Protein AF-A0A833E6U9-F1 (afdb_monomer)

pLDDT: mean 81.47, std 14.41, range [45.5, 95.38]

Radius of gyration: 23.05 Å; Cα contacts (8 Å, |Δi|>4): 82; chains: 1; bounding box: 67×30×57 Å

Secondary structure (DSSP, 8-state):
-HHHHHHHHHHHHHHHHHHTTS-----HHHHHHHHB-SHHHHHHHHHHHHH-HHHHHHHHHHHHHHHHTTS-S-B-HHHHHHHHHHTT----PPP--EEEETTEEEEHHHHH--

Mean predicted aligned error: 12.41 Å

Structure (mmCIF, N/CA/C/O backbone):
data_AF-A0A833E6U9-F1
#
_entry.id   AF-A0A833E6U9-F1
#
loop_
_atom_site.group_PDB
_atom_site.id
_atom_site.type_symbol
_atom_site.label_atom_id
_atom_site.label_alt_id
_atom_site.label_comp_id
_atom_site.label_asym_id
_atom_site.label_entity_id
_atom_site.label_seq_id
_atom_site.pdbx_PDB_ins_code
_atom_site.Cartn_x
_atom_site.Cartn_y
_atom_site.Cartn_z
_atom_site.occupancy
_atom_site.B_iso_or_equiv
_atom_site.auth_seq_id
_atom_site.auth_comp_id
_atom_site.auth_asym_id
_atom_site.auth_atom_id
_atom_site.pdbx_PDB_model_num
ATOM 1 N N . MET A 1 1 ? 53.988 -10.046 -22.366 1.00 61.91 1 MET A N 1
ATOM 2 C CA . MET A 1 1 ? 52.844 -10.920 -21.990 1.00 61.91 1 MET A CA 1
ATOM 3 C C . MET A 1 1 ? 51.984 -10.391 -20.837 1.00 61.91 1 MET A C 1
ATOM 5 O O . MET A 1 1 ? 50.768 -10.444 -20.967 1.00 61.91 1 MET A O 1
ATOM 9 N N . ARG A 1 2 ? 52.551 -9.828 -19.755 1.00 64.38 2 ARG A N 1
ATOM 10 C CA . ARG A 1 2 ? 51.794 -9.384 -18.556 1.00 64.38 2 ARG A CA 1
ATOM 11 C C . ARG A 1 2 ? 50.631 -8.406 -18.807 1.00 64.38 2 ARG A C 1
ATOM 13 O O . ARG A 1 2 ? 49.594 -8.519 -18.168 1.00 64.38 2 ARG A O 1
ATOM 20 N N . ARG A 1 3 ? 50.760 -7.489 -19.774 1.00 70.69 3 ARG A N 1
ATOM 21 C CA . ARG A 1 3 ? 49.709 -6.505 -20.110 1.00 70.69 3 ARG A CA 1
ATOM 22 C C . ARG A 1 3 ? 48.406 -7.135 -20.618 1.00 70.69 3 ARG A C 1
ATOM 24 O O . ARG A 1 3 ? 47.336 -6.669 -20.246 1.00 70.69 3 ARG A O 1
ATOM 31 N N . LYS A 1 4 ? 48.490 -8.194 -21.433 1.00 74.75 4 LYS A N 1
ATOM 32 C CA . LYS A 1 4 ? 47.301 -8.875 -21.976 1.00 74.75 4 LYS A CA 1
ATOM 33 C C . LYS A 1 4 ? 46.541 -9.630 -20.883 1.00 74.75 4 LYS A C 1
ATOM 35 O O . LYS A 1 4 ? 45.317 -9.595 -20.866 1.00 74.75 4 LYS A O 1
ATOM 40 N N . LEU A 1 5 ? 47.264 -10.235 -19.937 1.00 76.75 5 LEU A N 1
ATOM 41 C CA . LEU A 1 5 ? 46.662 -10.944 -18.806 1.00 76.75 5 LEU A CA 1
ATOM 42 C C . LEU A 1 5 ? 45.897 -9.988 -17.879 1.00 76.75 5 LEU A C 1
ATOM 44 O O . LEU A 1 5 ? 44.755 -10.262 -17.526 1.00 76.75 5 LEU A O 1
ATOM 48 N N . LEU A 1 6 ? 46.483 -8.829 -17.564 1.00 80.25 6 LEU A N 1
ATOM 49 C CA . LEU A 1 6 ? 45.826 -7.807 -16.741 1.00 80.25 6 LEU A CA 1
ATOM 50 C C . LEU A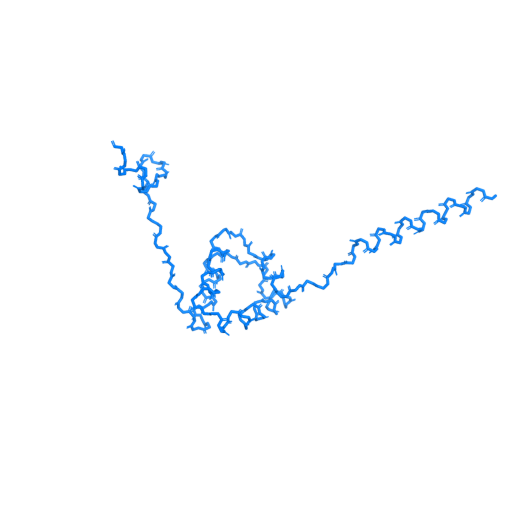 1 6 ? 44.555 -7.250 -17.399 1.00 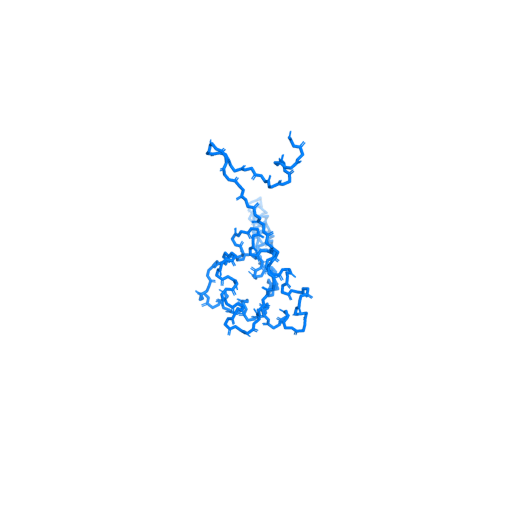80.25 6 LEU A C 1
ATOM 52 O O . LEU A 1 6 ? 43.545 -7.061 -16.725 1.00 80.25 6 LEU A O 1
ATOM 56 N N . GLN A 1 7 ? 44.573 -7.025 -18.716 1.00 80.00 7 GLN A N 1
ATOM 57 C CA . GLN A 1 7 ? 43.380 -6.587 -19.449 1.00 80.00 7 GLN A CA 1
ATOM 58 C C . GLN A 1 7 ? 42.281 -7.656 -19.454 1.00 80.00 7 GLN A C 1
ATOM 60 O O . GLN A 1 7 ? 41.112 -7.327 -19.265 1.00 80.00 7 GLN A O 1
ATOM 65 N N . TYR A 1 8 ? 42.651 -8.928 -19.610 1.00 80.94 8 TYR A N 1
ATOM 66 C CA . TYR A 1 8 ? 41.710 -10.046 -19.552 1.00 80.94 8 TYR A CA 1
ATOM 67 C C . TYR A 1 8 ? 41.061 -10.185 -18.166 1.00 80.94 8 TYR A C 1
ATOM 69 O O . TYR A 1 8 ? 39.843 -10.325 -18.070 1.00 80.94 8 TYR A O 1
ATOM 77 N N . MET A 1 9 ? 41.845 -10.058 -17.088 1.00 79.44 9 MET A N 1
ATOM 78 C CA . MET A 1 9 ? 41.325 -10.066 -15.713 1.00 79.44 9 MET A CA 1
ATOM 79 C C . MET A 1 9 ? 40.385 -8.884 -15.453 1.00 79.44 9 MET A C 1
ATOM 81 O O . MET A 1 9 ? 39.315 -9.072 -14.882 1.00 79.44 9 MET A O 1
ATOM 85 N N . LYS A 1 10 ? 40.743 -7.680 -15.925 1.00 78.69 10 LYS A N 1
ATOM 86 C CA . LYS A 1 10 ? 39.893 -6.488 -15.802 1.00 78.69 10 LYS A CA 1
ATOM 87 C C . LYS A 1 10 ? 38.571 -6.660 -16.556 1.00 78.69 10 LYS A C 1
ATOM 89 O O . LYS A 1 10 ? 37.527 -6.314 -16.017 1.00 78.69 10 LYS A O 1
ATOM 94 N N . LYS A 1 11 ? 38.601 -7.238 -17.763 1.00 80.44 11 LYS A N 1
ATOM 95 C CA . LYS A 1 11 ? 37.394 -7.525 -18.551 1.00 80.44 11 LYS A CA 1
ATOM 96 C C . LYS A 1 11 ? 36.481 -8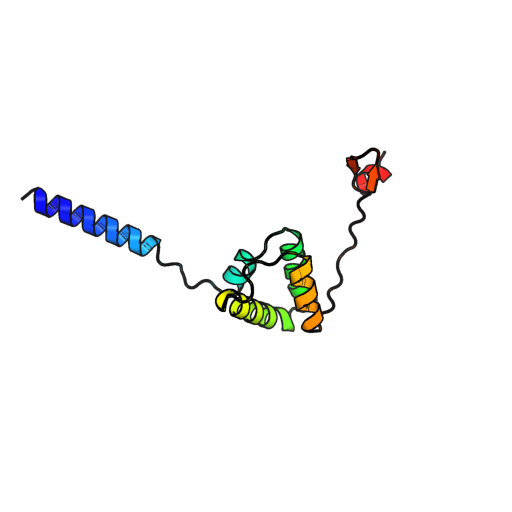.537 -17.848 1.00 80.44 11 LYS A C 1
ATOM 98 O O . LYS A 1 11 ? 35.303 -8.248 -17.701 1.00 80.44 11 LYS A O 1
ATOM 103 N N . LYS A 1 12 ? 37.037 -9.634 -17.317 1.00 79.06 12 LYS A N 1
ATOM 104 C CA . LYS A 1 12 ? 36.274 -10.625 -16.537 1.00 79.06 12 LYS A CA 1
ATOM 105 C C . LYS A 1 12 ? 35.660 -10.052 -15.260 1.00 79.06 12 LYS A C 1
ATOM 107 O O . LYS A 1 12 ? 34.551 -10.431 -14.905 1.00 79.06 12 LYS A O 1
ATOM 112 N N . LEU A 1 13 ? 36.372 -9.162 -14.567 1.00 74.44 13 LEU A N 1
ATOM 113 C CA . LEU A 1 13 ? 35.837 -8.457 -13.398 1.00 74.44 13 LEU A CA 1
ATOM 114 C C . LEU A 1 13 ? 34.664 -7.556 -13.797 1.00 74.44 13 LEU A C 1
ATOM 116 O O . LEU A 1 13 ? 33.622 -7.626 -13.167 1.00 74.44 13 LEU A O 1
ATOM 120 N N . LEU A 1 14 ? 34.798 -6.791 -14.884 1.00 72.12 14 LEU A N 1
ATOM 121 C CA . LEU A 1 14 ? 33.715 -5.969 -15.437 1.00 72.12 14 LEU A CA 1
ATOM 122 C C . LEU A 1 14 ? 32.518 -6.790 -15.942 1.00 72.12 14 LEU A C 1
ATOM 124 O O . LEU A 1 14 ? 31.392 -6.320 -15.836 1.00 72.12 14 LEU A O 1
ATOM 128 N N . GLU A 1 15 ? 32.738 -7.984 -16.495 1.00 65.81 15 GLU A N 1
ATOM 129 C CA . GLU A 1 15 ? 31.665 -8.902 -16.904 1.00 65.81 15 GLU A CA 1
ATOM 130 C C . GLU A 1 15 ? 30.932 -9.475 -15.682 1.00 65.81 15 GLU A C 1
ATOM 132 O O . GLU A 1 15 ? 29.709 -9.387 -15.633 1.00 65.81 15 GLU A O 1
ATOM 137 N N . LYS A 1 16 ? 31.656 -9.909 -14.638 1.00 60.69 16 LYS A N 1
ATOM 138 C CA . LYS A 1 16 ? 31.050 -10.327 -13.359 1.00 60.69 16 LYS A CA 1
ATOM 139 C C . LYS A 1 16 ? 30.273 -9.205 -12.672 1.00 60.69 16 LYS A C 1
ATOM 141 O O . LYS A 1 16 ? 29.158 -9.420 -12.216 1.00 60.69 16 LYS A O 1
ATOM 146 N N . SER A 1 17 ? 30.825 -7.992 -12.641 1.00 57.06 17 SER A N 1
ATOM 147 C CA . SER A 1 17 ? 30.127 -6.829 -12.084 1.00 57.06 17 SER A CA 1
ATOM 148 C C . SER A 1 17 ? 28.897 -6.434 -12.902 1.00 57.06 17 SER A C 1
ATOM 150 O O . SER A 1 17 ? 28.011 -5.787 -12.367 1.00 57.06 17 SER A O 1
ATOM 152 N N . LYS A 1 18 ? 28.817 -6.790 -14.190 1.00 53.78 18 LYS A N 1
ATOM 153 C CA . LYS A 1 18 ? 27.609 -6.576 -15.001 1.00 53.78 18 LYS A CA 1
ATOM 154 C C . LYS A 1 18 ? 26.560 -7.664 -14.771 1.00 53.78 18 LYS A C 1
ATOM 156 O O . LYS A 1 18 ? 25.379 -7.339 -14.759 1.00 53.78 18 LYS A O 1
ATOM 161 N N . GLU A 1 19 ? 26.976 -8.909 -14.549 1.00 51.44 19 GLU A N 1
ATOM 162 C CA . GLU A 1 19 ? 26.079 -10.025 -14.201 1.00 51.44 19 GLU A CA 1
ATOM 163 C C . GLU A 1 19 ? 25.434 -9.856 -12.814 1.00 51.44 19 GLU A C 1
ATOM 165 O O . GLU A 1 19 ? 24.289 -10.248 -12.621 1.00 51.44 19 GLU A O 1
ATOM 170 N N . GLU A 1 20 ? 26.110 -9.206 -11.863 1.00 51.22 20 GLU A N 1
ATOM 171 C CA . GLU A 1 20 ? 25.529 -8.881 -10.546 1.00 51.22 20 GLU A CA 1
ATOM 172 C C . GLU A 1 20 ? 24.543 -7.697 -10.585 1.00 51.22 20 GLU A C 1
ATOM 174 O O . GLU A 1 20 ? 23.762 -7.512 -9.653 1.00 51.22 20 GLU A O 1
ATOM 179 N N . VAL A 1 21 ? 24.550 -6.905 -11.664 1.00 50.59 21 VAL A N 1
ATOM 180 C CA . VAL A 1 21 ? 23.754 -5.670 -11.801 1.00 50.59 21 VAL A CA 1
ATOM 181 C C . VAL A 1 21 ? 22.585 -5.840 -12.769 1.00 50.59 21 VAL A C 1
ATOM 183 O O . VAL A 1 21 ? 21.770 -4.930 -12.891 1.00 50.59 21 VAL A O 1
ATOM 186 N N . THR A 1 22 ? 22.422 -6.995 -13.426 1.00 45.50 22 THR A N 1
ATOM 187 C CA . THR A 1 22 ? 21.147 -7.289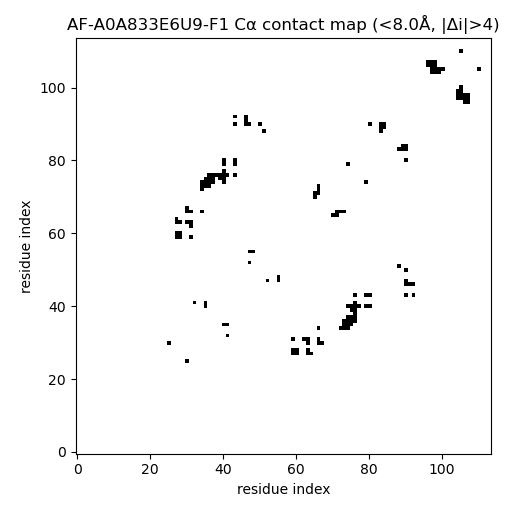 -14.090 1.00 45.50 22 THR A CA 1
ATOM 188 C C . THR A 1 22 ? 20.084 -7.420 -13.001 1.00 45.50 22 THR A C 1
ATOM 190 O O . THR A 1 22 ? 20.128 -8.397 -12.244 1.00 45.50 22 THR A O 1
ATOM 193 N N . PRO A 1 23 ? 19.148 -6.459 -12.863 1.00 54.12 23 PRO A N 1
ATOM 194 C CA . PRO A 1 23 ? 18.078 -6.631 -11.907 1.00 54.12 23 PRO A CA 1
ATOM 195 C C . PRO A 1 23 ? 17.308 -7.858 -12.378 1.00 54.12 23 PRO A C 1
ATOM 197 O O . PRO A 1 23 ? 16.882 -7.923 -13.534 1.00 54.12 23 PRO A O 1
ATOM 200 N N . LYS A 1 24 ? 17.167 -8.857 -11.501 1.00 59.81 24 LYS A N 1
ATOM 201 C CA . LYS A 1 24 ? 16.192 -9.929 -11.717 1.00 59.81 24 LYS A CA 1
ATOM 202 C C . LYS A 1 24 ? 14.872 -9.269 -12.134 1.00 59.81 24 LYS A C 1
ATOM 204 O O . LYS A 1 24 ? 14.582 -8.197 -11.591 1.00 59.81 24 LYS A O 1
ATOM 209 N N . PRO A 1 25 ? 14.100 -9.853 -13.069 1.00 60.50 25 PRO A N 1
ATOM 210 C CA . PRO A 1 25 ? 12.780 -9.326 -13.389 1.00 60.50 25 PRO A CA 1
ATOM 211 C C . PRO A 1 25 ? 12.029 -9.169 -12.067 1.00 60.50 25 PRO A C 1
ATOM 213 O O . PRO A 1 25 ? 11.799 -10.157 -11.366 1.00 60.50 25 PRO A O 1
ATOM 216 N N . LYS A 1 26 ? 11.795 -7.916 -11.660 1.00 71.00 26 LYS A N 1
ATOM 217 C CA . LYS A 1 26 ? 11.145 -7.626 -10.386 1.00 71.00 26 LYS A CA 1
ATOM 218 C C . LYS A 1 26 ? 9.733 -8.167 -10.513 1.00 71.00 26 LYS A C 1
ATOM 220 O O . LYS A 1 26 ? 9.060 -7.868 -11.499 1.00 71.00 26 LYS A O 1
ATOM 225 N N . SER A 1 27 ? 9.298 -8.998 -9.570 1.00 88.88 27 SER A N 1
ATOM 226 C CA . SER A 1 27 ? 7.905 -9.426 -9.598 1.00 88.88 27 SER A CA 1
ATOM 227 C C . SER A 1 27 ? 7.004 -8.197 -9.403 1.00 88.88 27 SER A C 1
ATOM 229 O O . SER A 1 27 ? 7.433 -7.226 -8.769 1.00 88.88 27 SER A O 1
ATOM 231 N N . PRO A 1 28 ? 5.749 -8.221 -9.882 1.00 88.88 28 PRO A N 1
ATOM 232 C CA . PRO A 1 28 ? 4.786 -7.158 -9.598 1.00 88.88 28 PRO A CA 1
ATOM 233 C C . PRO A 1 28 ? 4.698 -6.821 -8.103 1.00 88.88 28 PRO A C 1
ATOM 235 O O . PRO A 1 28 ? 4.615 -5.654 -7.731 1.00 88.88 28 PRO A O 1
ATOM 238 N N . LYS A 1 29 ? 4.826 -7.834 -7.231 1.00 92.62 29 LYS A N 1
ATOM 239 C CA . LYS A 1 29 ? 4.898 -7.646 -5.776 1.00 92.62 29 LYS A CA 1
ATOM 240 C C . LYS A 1 29 ? 6.128 -6.826 -5.388 1.00 92.62 29 LYS A C 1
ATOM 242 O O . LYS A 1 29 ? 5.980 -5.813 -4.716 1.00 92.62 29 LYS A O 1
ATOM 247 N N . ASP A 1 30 ? 7.318 -7.191 -5.857 1.00 92.19 30 ASP A N 1
ATOM 248 C CA . ASP A 1 30 ? 8.555 -6.463 -5.527 1.00 92.19 30 ASP A CA 1
ATOM 249 C C . ASP A 1 30 ? 8.517 -4.996 -5.982 1.00 92.19 30 ASP A C 1
ATOM 251 O O . ASP A 1 30 ? 9.059 -4.122 -5.304 1.00 92.19 30 ASP A O 1
ATOM 255 N N . ILE A 1 31 ? 7.868 -4.717 -7.118 1.00 92.12 31 ILE A N 1
ATOM 256 C CA . ILE A 1 31 ? 7.671 -3.353 -7.628 1.00 92.12 31 ILE A CA 1
ATOM 257 C C . ILE A 1 31 ? 6.788 -2.556 -6.668 1.00 92.12 31 ILE A C 1
ATOM 259 O O . ILE A 1 31 ? 7.178 -1.470 -6.242 1.00 92.12 31 ILE A O 1
ATOM 263 N N . VAL A 1 32 ? 5.633 -3.110 -6.289 1.00 94.06 32 VAL A N 1
ATOM 264 C CA . VAL A 1 32 ? 4.684 -2.438 -5.392 1.00 94.06 32 VAL A CA 1
ATOM 265 C C . VAL A 1 32 ? 5.287 -2.227 -4.006 1.00 94.06 32 VAL A C 1
ATOM 267 O O . VAL A 1 32 ? 5.275 -1.101 -3.519 1.00 94.06 32 VAL A O 1
ATOM 270 N N . TYR A 1 33 ? 5.875 -3.259 -3.389 1.00 93.56 33 TYR A N 1
ATOM 271 C CA . TYR A 1 33 ? 6.495 -3.140 -2.061 1.00 93.56 33 TYR A CA 1
ATOM 272 C C . TYR A 1 33 ? 7.674 -2.157 -2.049 1.00 93.56 33 TYR A C 1
ATOM 274 O O . TYR A 1 33 ? 7.906 -1.501 -1.035 1.00 93.56 33 TYR A O 1
ATOM 282 N N . GLY A 1 34 ? 8.396 -2.025 -3.167 1.00 92.38 34 GLY A N 1
ATOM 283 C CA . GLY A 1 34 ? 9.466 -1.041 -3.320 1.00 92.38 34 GLY A CA 1
ATOM 284 C C . GLY A 1 34 ? 8.984 0.412 -3.399 1.00 92.38 34 GLY A C 1
ATOM 285 O O . GLY A 1 34 ? 9.781 1.311 -3.146 1.00 92.38 34 GLY A O 1
ATOM 286 N N . ALA A 1 35 ? 7.710 0.643 -3.730 1.00 93.00 35 ALA A N 1
ATOM 287 C CA . ALA A 1 35 ? 7.111 1.974 -3.827 1.00 93.00 35 ALA A CA 1
ATOM 288 C C . ALA A 1 35 ? 6.390 2.424 -2.540 1.00 93.00 35 ALA A C 1
ATOM 290 O O . ALA A 1 35 ? 5.972 3.577 -2.460 1.00 93.00 35 ALA A O 1
ATOM 291 N N . LEU A 1 36 ? 6.232 1.550 -1.538 1.00 95.38 36 LEU A N 1
ATOM 292 C CA . LEU A 1 36 ? 5.573 1.888 -0.269 1.00 95.38 36 LEU A CA 1
ATOM 293 C C . LEU A 1 36 ? 6.479 2.772 0.602 1.00 95.38 36 LEU A C 1
ATOM 295 O O . LEU A 1 36 ? 7.578 2.353 0.974 1.00 95.38 36 LEU A O 1
ATOM 299 N N . GLU A 1 37 ? 6.007 3.965 0.964 1.00 93.75 37 GLU A N 1
ATOM 300 C CA . GLU A 1 37 ? 6.805 4.950 1.713 1.00 93.75 37 GLU A CA 1
ATOM 301 C C . GLU A 1 37 ? 6.811 4.715 3.223 1.00 93.75 37 GLU A C 1
ATOM 303 O O . GLU A 1 37 ? 7.820 4.962 3.885 1.00 93.75 37 GLU A O 1
ATOM 308 N N . ASP A 1 38 ? 5.692 4.250 3.778 1.00 92.19 38 ASP A N 1
ATOM 309 C CA . ASP A 1 38 ? 5.497 4.136 5.219 1.00 92.19 38 ASP A CA 1
ATOM 310 C C . ASP A 1 38 ? 4.981 2.752 5.646 1.00 92.19 38 ASP A C 1
ATOM 312 O O . ASP A 1 38 ? 4.510 1.929 4.854 1.00 92.19 38 ASP A O 1
ATOM 316 N N . ASP A 1 39 ? 5.081 2.477 6.948 1.00 90.75 39 ASP A N 1
ATOM 317 C CA . ASP A 1 39 ? 4.590 1.221 7.527 1.00 90.75 39 ASP A CA 1
ATOM 318 C C . ASP A 1 39 ? 3.067 1.095 7.432 1.00 90.75 39 ASP A C 1
ATOM 320 O O . ASP A 1 39 ? 2.529 -0.012 7.432 1.00 90.75 39 ASP A O 1
ATOM 324 N N . ARG A 1 40 ? 2.362 2.224 7.306 1.00 90.25 40 ARG A N 1
ATOM 325 C CA . ARG A 1 40 ? 0.910 2.241 7.157 1.00 90.25 40 ARG A CA 1
ATOM 326 C C . ARG A 1 40 ? 0.488 1.708 5.792 1.00 90.25 40 ARG A C 1
ATOM 328 O O . ARG A 1 40 ? -0.472 0.950 5.721 1.00 90.25 40 ARG A O 1
ATOM 335 N N . ALA A 1 41 ? 1.201 2.053 4.726 1.00 94.31 41 ALA A N 1
ATOM 336 C CA . ALA A 1 41 ? 0.962 1.526 3.391 1.00 94.31 41 ALA A CA 1
ATOM 337 C C . ALA A 1 41 ? 1.181 0.006 3.358 1.00 94.31 41 ALA A C 1
ATOM 339 O O . ALA A 1 41 ? 0.376 -0.719 2.774 1.00 94.31 41 ALA A O 1
ATOM 340 N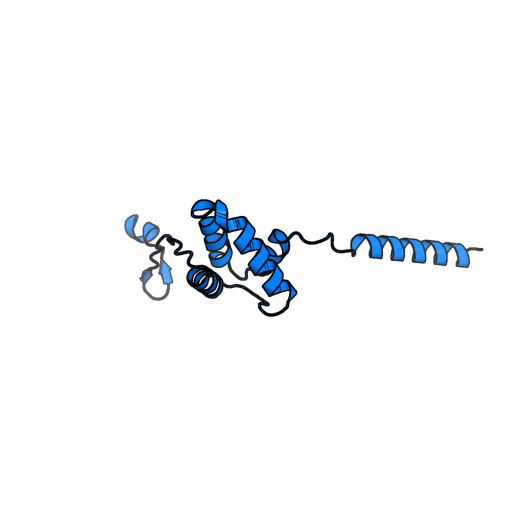 N . ARG A 1 42 ? 2.206 -0.492 4.065 1.00 94.56 42 ARG A N 1
ATOM 341 C CA . ARG A 1 42 ? 2.442 -1.938 4.236 1.00 94.56 42 ARG A CA 1
ATOM 342 C C . ARG A 1 42 ? 1.289 -2.619 4.971 1.00 94.56 42 ARG A C 1
ATOM 344 O O . ARG A 1 42 ? 0.778 -3.621 4.485 1.00 94.56 42 ARG A O 1
ATOM 351 N N . GLU A 1 43 ? 0.849 -2.055 6.096 1.00 93.31 43 GLU A N 1
ATOM 352 C CA . GLU A 1 43 ? -0.284 -2.578 6.875 1.00 93.31 43 GLU A CA 1
ATOM 353 C C . GLU A 1 43 ? -1.566 -2.631 6.032 1.00 93.31 43 GLU A C 1
ATOM 355 O O . GLU A 1 43 ? -2.266 -3.639 6.027 1.00 93.31 43 GLU A O 1
ATOM 360 N N . ILE A 1 44 ? -1.847 -1.580 5.257 1.00 94.12 44 ILE A N 1
ATOM 361 C CA . ILE A 1 44 ? -3.014 -1.530 4.369 1.00 94.12 44 ILE A CA 1
ATOM 362 C C . ILE A 1 44 ? -2.940 -2.618 3.299 1.00 94.12 44 ILE A C 1
ATOM 364 O O . ILE A 1 44 ? -3.942 -3.285 3.055 1.00 94.12 44 ILE A O 1
ATOM 368 N N . LEU A 1 45 ? -1.779 -2.824 2.676 1.00 94.56 45 LEU A N 1
ATOM 369 C CA . LEU A 1 45 ? -1.616 -3.840 1.637 1.00 94.56 45 LEU A CA 1
ATOM 370 C C . LEU A 1 45 ? -1.824 -5.266 2.184 1.00 94.56 45 LEU A C 1
ATOM 372 O O . LEU A 1 45 ? -2.452 -6.089 1.519 1.00 94.56 45 LEU A O 1
ATOM 376 N N . GLU A 1 46 ? -1.352 -5.554 3.401 1.00 94.56 46 GLU A N 1
ATOM 377 C CA . GLU A 1 46 ? -1.634 -6.831 4.073 1.00 94.56 46 GLU A CA 1
ATOM 378 C C . GLU A 1 46 ? -3.128 -6.973 4.402 1.00 94.56 46 GLU A C 1
ATOM 380 O O . GLU A 1 46 ? -3.712 -8.025 4.153 1.00 94.56 46 GLU A O 1
ATOM 385 N N . LEU A 1 47 ? -3.796 -5.902 4.847 1.00 94.50 47 LEU A N 1
ATOM 386 C CA . LEU A 1 47 ? -5.247 -5.925 5.073 1.00 94.50 47 LEU A CA 1
ATOM 387 C C . LEU A 1 47 ? -6.039 -6.183 3.785 1.00 94.50 47 LEU A C 1
ATOM 389 O O . LEU A 1 47 ? -7.071 -6.848 3.839 1.00 94.50 47 LEU A O 1
ATOM 393 N N . VAL A 1 48 ? -5.573 -5.703 2.625 1.00 94.75 48 VAL A N 1
ATOM 394 C CA . VAL A 1 48 ? -6.179 -6.058 1.325 1.00 94.75 48 VAL A CA 1
ATOM 395 C C . VAL A 1 48 ? -6.069 -7.555 1.085 1.00 94.75 48 VAL A C 1
ATOM 397 O O . VAL A 1 48 ? -7.049 -8.180 0.697 1.00 94.75 48 VAL A O 1
ATOM 400 N N . LYS A 1 49 ? -4.893 -8.135 1.325 1.00 95.19 49 LYS A N 1
ATOM 401 C CA . LYS A 1 49 ? -4.651 -9.567 1.139 1.00 95.19 49 LYS A CA 1
ATOM 402 C C . LYS A 1 49 ? -5.535 -10.425 2.043 1.00 95.19 49 LYS A C 1
ATOM 404 O O . LYS A 1 49 ? -5.996 -11.477 1.616 1.00 95.19 49 LYS A O 1
ATOM 409 N N . GLU A 1 50 ? -5.759 -9.979 3.276 1.00 95.06 50 GLU A N 1
ATOM 410 C CA . GLU A 1 50 ? -6.610 -10.671 4.247 1.00 95.06 50 GLU A CA 1
ATOM 411 C C . GLU A 1 50 ? -8.106 -10.517 3.943 1.00 95.06 50 GLU A C 1
ATOM 413 O O . GLU A 1 50 ? -8.850 -11.491 4.041 1.00 95.06 50 GLU A O 1
ATOM 418 N N . GLN A 1 51 ? -8.559 -9.308 3.594 1.00 94.25 51 GLN A N 1
ATOM 419 C CA . GLN A 1 51 ? -9.986 -9.005 3.413 1.00 94.25 51 GLN A CA 1
ATOM 420 C C . GLN A 1 51 ? -10.499 -9.315 2.002 1.00 94.25 51 GLN A C 1
ATOM 422 O O . GLN A 1 51 ? -11.675 -9.635 1.855 1.00 94.25 51 GLN A O 1
ATOM 427 N N . TYR A 1 52 ? -9.637 -9.215 0.988 1.00 94.38 52 TYR A N 1
ATOM 428 C CA . TYR A 1 52 ? -9.973 -9.373 -0.431 1.00 94.38 52 TYR A CA 1
ATOM 429 C C . TYR A 1 52 ? -8.923 -10.229 -1.170 1.00 94.38 52 TYR A C 1
ATOM 431 O O . TYR A 1 52 ? -8.291 -9.752 -2.123 1.00 94.38 52 TYR A O 1
ATOM 439 N N . PRO A 1 53 ? -8.692 -11.489 -0.755 1.00 94.19 53 PRO A N 1
ATOM 440 C CA . PRO A 1 53 ? -7.666 -12.345 -1.353 1.00 94.19 53 PRO A CA 1
ATOM 441 C C . PRO A 1 53 ? -7.879 -12.571 -2.857 1.00 94.19 53 PRO A C 1
ATOM 443 O O . PRO A 1 53 ? -6.908 -12.628 -3.608 1.00 94.19 53 PRO A O 1
ATOM 446 N N . GLU A 1 54 ? -9.128 -12.638 -3.320 1.00 93.62 54 GLU A N 1
ATOM 447 C CA . GLU A 1 54 ? -9.480 -12.802 -4.735 1.00 93.62 54 GLU A CA 1
ATOM 448 C C . GLU A 1 54 ? -9.134 -11.584 -5.604 1.00 93.62 54 GLU A C 1
ATOM 450 O O . GLU A 1 54 ? -8.846 -11.736 -6.791 1.00 93.62 54 GLU A O 1
ATOM 455 N N . ALA A 1 55 ? -9.139 -10.380 -5.024 1.00 91.88 55 ALA A N 1
ATOM 456 C CA . ALA A 1 55 ? -8.805 -9.144 -5.728 1.00 91.88 55 ALA A CA 1
ATOM 457 C C . ALA A 1 55 ? -7.329 -8.759 -5.561 1.00 91.88 55 ALA A C 1
ATOM 459 O O . ALA A 1 55 ? -6.814 -7.954 -6.338 1.00 91.88 55 ALA A O 1
ATOM 460 N N . TYR A 1 56 ? -6.639 -9.324 -4.566 1.00 94.38 56 TYR A N 1
ATOM 461 C CA . TYR A 1 56 ? -5.285 -8.930 -4.186 1.00 94.38 56 TYR A CA 1
ATOM 462 C C . TYR A 1 56 ? -4.288 -9.017 -5.345 1.00 94.38 56 TYR A C 1
ATOM 464 O O . TYR A 1 56 ? -3.568 -8.054 -5.606 1.00 94.38 56 TYR A O 1
ATOM 472 N N . ASP A 1 57 ? -4.260 -10.133 -6.078 1.00 93.25 57 ASP A N 1
ATOM 473 C CA . ASP A 1 57 ? -3.307 -10.290 -7.181 1.00 93.25 57 ASP A CA 1
ATOM 474 C C . ASP A 1 57 ? -3.594 -9.289 -8.318 1.00 93.25 57 ASP A C 1
ATOM 476 O O . ASP A 1 57 ? -2.666 -8.678 -8.849 1.00 93.25 57 ASP A O 1
ATOM 480 N N . TYR A 1 58 ? -4.871 -9.013 -8.613 1.00 93.06 58 TYR A N 1
ATOM 481 C CA . TYR A 1 58 ? -5.262 -7.990 -9.592 1.00 93.06 58 TYR A CA 1
ATOM 482 C C . TYR A 1 58 ? -4.864 -6.571 -9.155 1.00 93.06 58 TYR A C 1
ATOM 484 O O . TYR A 1 58 ? -4.385 -5.771 -9.966 1.00 93.06 58 TYR A O 1
ATOM 492 N N . VAL A 1 59 ? -5.025 -6.254 -7.867 1.00 94.19 59 VAL A N 1
ATOM 493 C CA . VAL A 1 59 ? -4.592 -4.978 -7.278 1.00 94.19 59 VAL A CA 1
ATOM 494 C C . VAL A 1 59 ? -3.082 -4.815 -7.417 1.00 94.19 59 VAL A C 1
ATOM 496 O O . VAL A 1 59 ? -2.626 -3.773 -7.884 1.00 94.19 59 VAL A O 1
ATOM 499 N N . ILE A 1 60 ? -2.305 -5.844 -7.069 1.00 95.25 60 ILE A N 1
ATOM 500 C CA . ILE A 1 60 ? -0.844 -5.828 -7.189 1.00 95.25 60 ILE A CA 1
ATOM 501 C C . ILE A 1 60 ? -0.412 -5.611 -8.637 1.00 95.25 60 ILE A C 1
ATOM 503 O O . ILE A 1 60 ? 0.446 -4.769 -8.894 1.00 95.25 60 ILE A O 1
ATOM 507 N N . GLU A 1 61 ? -1.000 -6.335 -9.589 1.00 94.00 61 GLU A N 1
ATOM 508 C CA . GLU A 1 61 ? -0.675 -6.159 -11.005 1.00 94.00 61 GLU A CA 1
ATOM 509 C C . GLU A 1 61 ? -1.000 -4.748 -11.498 1.00 94.00 61 GLU A C 1
ATOM 511 O O . GLU A 1 61 ? -0.208 -4.141 -12.221 1.00 94.00 61 GLU A O 1
ATOM 516 N N . THR A 1 62 ? -2.149 -4.207 -11.094 1.00 92.81 62 THR A N 1
ATOM 517 C CA . THR A 1 62 ? -2.577 -2.861 -11.484 1.00 92.81 62 THR A CA 1
ATOM 518 C C . THR A 1 62 ? -1.637 -1.802 -10.916 1.00 92.81 62 THR A C 1
ATOM 520 O O . THR A 1 62 ? -1.165 -0.941 -11.658 1.00 92.81 62 THR A O 1
ATOM 523 N N . LEU A 1 63 ? -1.304 -1.888 -9.625 1.00 94.06 63 LEU A N 1
ATOM 524 C CA . LEU A 1 63 ? -0.359 -0.975 -8.980 1.00 94.06 63 LEU A CA 1
ATOM 525 C C . LEU A 1 63 ? 1.032 -1.072 -9.616 1.00 94.06 63 LEU A C 1
ATOM 527 O O . LEU A 1 63 ? 1.628 -0.040 -9.916 1.00 94.06 63 LEU A O 1
ATOM 531 N N . ALA A 1 64 ? 1.524 -2.284 -9.892 1.00 93.75 64 ALA A N 1
ATOM 532 C CA . ALA A 1 64 ? 2.811 -2.482 -10.553 1.00 93.75 64 ALA A CA 1
ATOM 533 C C . ALA A 1 64 ? 2.852 -1.796 -11.926 1.00 93.75 64 ALA A C 1
ATOM 535 O O . ALA A 1 64 ? 3.787 -1.049 -12.199 1.00 93.75 64 ALA A O 1
ATOM 536 N N . ARG A 1 65 ? 1.805 -1.957 -12.750 1.00 92.94 65 ARG A N 1
ATOM 537 C CA . ARG A 1 65 ? 1.707 -1.285 -14.059 1.00 92.94 65 ARG A CA 1
ATOM 538 C C . ARG A 1 65 ? 1.698 0.237 -13.937 1.00 92.94 65 ARG A C 1
ATOM 540 O O . ARG A 1 65 ? 2.314 0.914 -14.755 1.00 92.94 65 ARG A O 1
ATOM 547 N N . LEU A 1 66 ? 1.009 0.786 -12.936 1.00 91.88 66 LEU A N 1
ATOM 548 C CA . LEU A 1 66 ? 0.968 2.234 -12.703 1.00 91.88 66 LEU A CA 1
ATOM 549 C C . LEU A 1 66 ? 2.331 2.788 -12.264 1.00 91.88 66 LEU A C 1
ATOM 551 O O . LEU A 1 66 ? 2.714 3.878 -12.693 1.00 91.88 66 LEU A O 1
ATOM 555 N N . ILE A 1 67 ? 3.067 2.029 -11.451 1.00 92.75 67 ILE A N 1
ATOM 556 C CA . ILE A 1 67 ? 4.416 2.386 -10.998 1.00 92.75 67 ILE A CA 1
ATOM 557 C C . ILE A 1 67 ? 5.413 2.305 -12.158 1.00 92.75 67 ILE A C 1
ATOM 559 O O . ILE A 1 67 ? 6.166 3.246 -12.396 1.00 92.75 67 ILE A O 1
ATOM 563 N N . GLU A 1 68 ? 5.390 1.217 -12.930 1.00 91.56 68 GLU A N 1
ATOM 564 C CA . GLU A 1 68 ? 6.239 1.061 -14.119 1.00 91.56 68 GLU A CA 1
ATOM 565 C C . GLU A 1 68 ? 5.937 2.117 -15.186 1.00 91.56 68 GLU A C 1
ATOM 567 O O . GLU A 1 68 ? 6.849 2.618 -15.842 1.00 91.56 68 GLU A O 1
ATOM 572 N N . GLY A 1 69 ? 4.665 2.499 -15.327 1.00 90.38 69 GLY A N 1
ATOM 573 C CA . GLY A 1 69 ? 4.229 3.588 -16.196 1.00 90.38 69 GLY A CA 1
ATOM 574 C C . GLY A 1 69 ? 4.627 4.985 -15.707 1.00 90.38 69 GLY A C 1
ATOM 575 O O . GLY A 1 69 ? 4.376 5.959 -16.413 1.00 90.38 69 GLY A O 1
ATOM 576 N N . GLY A 1 70 ? 5.220 5.108 -14.514 1.00 89.19 70 GLY A N 1
ATOM 577 C CA . GLY A 1 70 ? 5.638 6.381 -13.925 1.00 89.19 70 GLY A CA 1
ATOM 578 C C . GLY A 1 70 ? 4.483 7.273 -13.462 1.00 89.19 70 GLY A C 1
ATOM 579 O O . GLY A 1 70 ? 4.712 8.431 -13.120 1.00 89.19 70 GLY A O 1
ATOM 580 N N . ALA A 1 71 ? 3.249 6.759 -13.443 1.00 88.88 71 ALA A N 1
ATOM 581 C CA . ALA A 1 71 ? 2.089 7.491 -12.939 1.00 88.88 71 ALA A CA 1
ATOM 582 C C . ALA A 1 71 ? 2.129 7.625 -11.409 1.00 88.88 71 ALA A C 1
ATOM 584 O O . ALA A 1 71 ? 1.593 8.582 -10.854 1.00 88.88 71 ALA A O 1
ATOM 585 N N . ILE A 1 72 ? 2.765 6.660 -10.739 1.00 86.94 72 ILE A N 1
ATOM 586 C CA . ILE A 1 72 ? 2.925 6.614 -9.288 1.00 86.94 72 ILE A CA 1
ATOM 587 C C . ILE A 1 72 ? 4.395 6.345 -8.979 1.00 86.94 72 ILE A C 1
ATOM 589 O O . ILE A 1 72 ? 4.912 5.272 -9.275 1.00 86.94 72 ILE A O 1
ATOM 593 N N . THR A 1 73 ? 5.068 7.309 -8.361 1.00 85.94 73 THR A N 1
ATOM 594 C CA . THR A 1 73 ? 6.461 7.132 -7.918 1.00 85.94 73 THR A CA 1
ATOM 595 C C . THR A 1 73 ? 6.525 6.504 -6.532 1.00 85.94 73 THR A C 1
ATOM 597 O O . THR A 1 73 ? 7.444 5.742 -6.236 1.00 85.94 73 THR A O 1
ATOM 600 N N . SER A 1 74 ? 5.554 6.829 -5.682 1.00 89.88 74 SER A N 1
ATOM 601 C CA . SER A 1 74 ? 5.538 6.416 -4.291 1.00 89.88 74 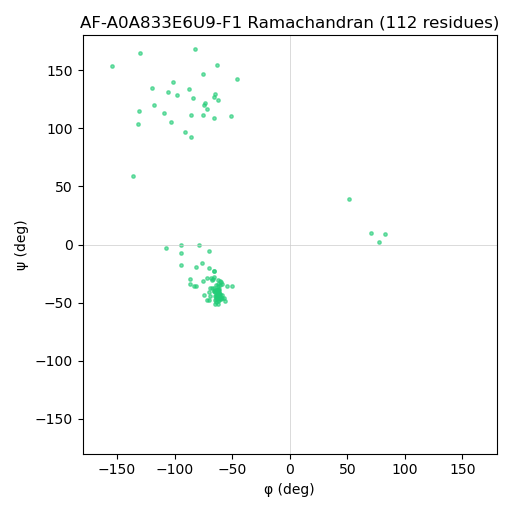SER A CA 1
ATOM 602 C C . SER A 1 74 ? 4.119 6.360 -3.723 1.00 89.88 74 SER A C 1
ATOM 604 O O . SER A 1 74 ? 3.198 7.002 -4.235 1.00 89.88 74 SER A O 1
ATOM 606 N N . LEU A 1 75 ? 3.933 5.518 -2.708 1.00 92.12 75 LEU A N 1
ATOM 607 C CA . LEU A 1 75 ? 2.645 5.191 -2.106 1.00 92.12 75 LEU A CA 1
ATOM 608 C C . LEU A 1 75 ? 2.745 5.284 -0.583 1.00 92.12 75 LEU A C 1
ATOM 610 O O . LEU A 1 75 ? 3.268 4.379 0.070 1.00 92.12 75 LEU A O 1
ATOM 614 N N . ASP A 1 76 ? 2.207 6.358 -0.015 1.00 94.38 76 ASP A N 1
ATOM 615 C CA . ASP A 1 76 ? 1.932 6.442 1.418 1.00 94.38 76 ASP A CA 1
ATOM 616 C C . ASP A 1 76 ? 0.599 5.751 1.763 1.00 94.38 76 ASP A C 1
ATOM 618 O O . ASP A 1 76 ? -0.207 5.395 0.889 1.00 94.38 76 ASP A O 1
ATOM 622 N N . GLY A 1 77 ? 0.343 5.541 3.057 1.00 92.25 77 GLY A N 1
ATOM 623 C CA . GLY A 1 77 ? -0.865 4.838 3.487 1.00 92.25 77 GLY A CA 1
ATOM 624 C C . GLY A 1 77 ? -2.165 5.536 3.069 1.00 92.25 77 GLY A C 1
ATOM 625 O O . GLY A 1 77 ? -3.166 4.872 2.802 1.00 92.25 77 GLY A O 1
ATOM 626 N N . TYR A 1 78 ? -2.172 6.868 2.983 1.00 91.81 78 TYR A N 1
ATOM 627 C CA . TYR A 1 78 ? -3.358 7.620 2.571 1.00 91.81 78 TYR A CA 1
ATOM 628 C C . TYR A 1 78 ? -3.648 7.461 1.074 1.00 91.81 78 TYR A C 1
ATOM 630 O O . TYR A 1 78 ? -4.783 7.174 0.687 1.00 91.81 78 TYR A O 1
ATOM 638 N N . THR A 1 79 ? -2.633 7.612 0.227 1.00 93.38 79 THR A N 1
ATOM 639 C CA . THR A 1 79 ? -2.754 7.498 -1.230 1.00 93.38 79 THR A CA 1
ATOM 640 C C . THR A 1 79 ? -3.161 6.088 -1.624 1.00 93.38 79 THR A C 1
ATOM 642 O O . THR A 1 79 ? -4.123 5.919 -2.375 1.00 93.38 79 THR A O 1
ATOM 645 N N . LEU A 1 80 ? -2.506 5.071 -1.052 1.00 95.06 80 LEU A N 1
ATOM 646 C CA . LEU A 1 80 ? -2.851 3.672 -1.297 1.00 95.06 80 LEU A CA 1
ATOM 647 C C . LEU A 1 80 ? -4.315 3.383 -0.936 1.00 95.06 80 LEU A C 1
ATOM 649 O O . LEU A 1 80 ? -5.042 2.792 -1.732 1.00 95.06 80 LEU A O 1
ATOM 653 N N . TYR A 1 81 ? -4.775 3.848 0.227 1.00 94.19 81 TYR A N 1
ATOM 654 C CA . TYR A 1 81 ? -6.165 3.668 0.646 1.00 94.19 81 TYR A CA 1
ATOM 655 C C . TYR A 1 81 ? -7.167 4.311 -0.323 1.00 94.19 81 TYR A C 1
ATOM 657 O O . TYR A 1 81 ? -8.168 3.688 -0.670 1.00 94.19 81 TYR A O 1
ATOM 665 N N . ASN A 1 82 ? -6.896 5.527 -0.806 1.00 92.94 82 ASN A N 1
ATOM 666 C CA . ASN A 1 82 ? -7.782 6.193 -1.765 1.00 92.94 82 ASN A CA 1
ATOM 667 C C . ASN A 1 82 ? -7.858 5.460 -3.108 1.00 92.94 82 ASN A C 1
ATOM 669 O O . ASN A 1 82 ? -8.946 5.348 -3.670 1.00 92.94 82 ASN A O 1
ATOM 673 N N . ILE A 1 83 ? -6.736 4.929 -3.603 1.00 93.19 83 ILE A N 1
ATOM 674 C CA . ILE A 1 83 ? -6.724 4.107 -4.822 1.00 93.19 83 ILE A CA 1
ATOM 675 C C . ILE A 1 83 ? -7.609 2.873 -4.622 1.00 93.19 83 ILE A C 1
ATOM 677 O O . ILE A 1 83 ? -8.449 2.562 -5.461 1.00 93.19 83 ILE A O 1
ATOM 681 N N . LEU A 1 84 ? -7.469 2.197 -3.481 1.00 93.25 84 LEU A N 1
ATOM 682 C CA . LEU A 1 84 ? -8.255 1.008 -3.157 1.00 93.25 84 LEU A CA 1
ATOM 683 C C . LEU A 1 84 ? -9.754 1.332 -3.049 1.00 93.25 84 LEU A C 1
ATOM 685 O O . LEU A 1 84 ? -10.573 0.600 -3.602 1.00 93.25 84 LEU A O 1
ATOM 689 N N . LEU A 1 85 ? -10.117 2.473 -2.453 1.00 92.38 85 LEU A N 1
ATOM 690 C CA . LEU A 1 85 ? -11.501 2.954 -2.441 1.00 92.38 85 LEU A CA 1
ATOM 691 C C . LEU A 1 85 ? -12.047 3.220 -3.850 1.00 92.38 85 LEU A C 1
ATOM 693 O O . LEU A 1 85 ? -13.190 2.862 -4.131 1.00 92.38 85 LEU A O 1
ATOM 697 N N . GLN A 1 86 ? -11.253 3.816 -4.745 1.00 91.62 86 GLN A N 1
ATOM 698 C CA . GLN A 1 86 ? -11.648 4.046 -6.142 1.00 91.62 86 GLN A CA 1
ATOM 699 C C . GLN A 1 86 ? -11.836 2.739 -6.922 1.00 91.62 86 GLN A C 1
ATOM 701 O O . GLN A 1 86 ? -12.661 2.681 -7.831 1.00 91.62 86 GLN A O 1
ATOM 706 N N . LEU A 1 87 ? -11.121 1.680 -6.534 1.00 90.69 87 LEU A N 1
ATOM 707 C CA . LEU A 1 87 ? -11.312 0.320 -7.043 1.00 90.69 87 LEU A CA 1
ATOM 708 C C . LEU A 1 87 ? -12.517 -0.402 -6.410 1.00 90.69 87 LEU A C 1
ATOM 710 O O . LEU A 1 87 ? -12.796 -1.545 -6.763 1.00 90.69 87 LEU A O 1
ATOM 714 N N . GLY A 1 88 ? -13.241 0.244 -5.489 1.00 91.75 88 GLY A N 1
ATOM 715 C CA . GLY A 1 88 ? -14.395 -0.328 -4.793 1.00 91.75 88 GLY A CA 1
ATOM 716 C C . GLY A 1 88 ? -14.038 -1.204 -3.588 1.00 91.75 88 GLY A C 1
ATOM 717 O O . GLY A 1 88 ? -14.921 -1.842 -3.016 1.00 91.75 88 GLY A O 1
ATOM 718 N N . LEU A 1 89 ? -12.769 -1.227 -3.172 1.00 91.12 89 LEU A N 1
ATOM 719 C CA . LEU A 1 89 ? -12.294 -2.007 -2.031 1.00 91.12 89 LEU A CA 1
ATOM 720 C C . LEU A 1 89 ? -12.367 -1.164 -0.758 1.00 91.12 89 LEU A C 1
ATOM 722 O O . LEU A 1 89 ? -11.475 -0.374 -0.446 1.00 91.12 89 LEU A O 1
ATOM 726 N N . ASN A 1 90 ? -13.448 -1.339 -0.000 1.00 91.12 90 ASN A N 1
ATOM 727 C CA . ASN A 1 90 ? -13.612 -0.677 1.289 1.00 91.12 90 ASN A CA 1
ATOM 728 C C . ASN A 1 90 ? -12.937 -1.496 2.398 1.00 91.12 90 ASN A C 1
ATOM 730 O O . ASN A 1 90 ? -13.529 -2.422 2.958 1.00 91.12 90 ASN A O 1
ATOM 734 N N . ILE A 1 91 ? -11.677 -1.181 2.681 1.00 89.50 91 ILE A N 1
ATOM 735 C CA . ILE A 1 91 ? -10.857 -1.917 3.648 1.00 89.50 91 ILE A CA 1
ATOM 736 C C . ILE A 1 91 ? -11.140 -1.397 5.049 1.00 89.50 91 ILE A C 1
ATOM 738 O O . ILE A 1 91 ? -10.998 -0.207 5.336 1.00 89.50 91 ILE A O 1
ATOM 742 N N . ARG A 1 92 ? -11.488 -2.303 5.962 1.00 88.56 92 ARG A N 1
ATOM 743 C CA . ARG A 1 92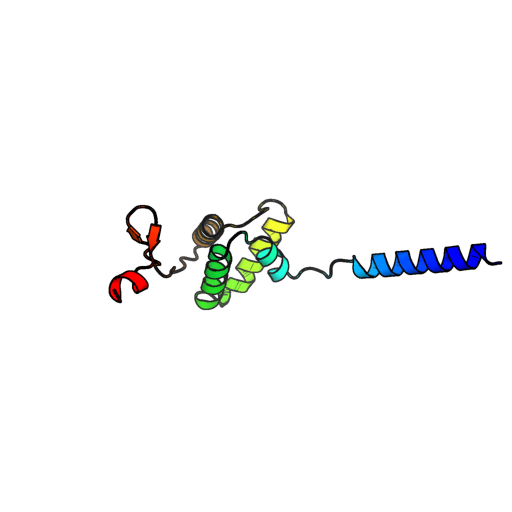 ? -11.633 -1.951 7.375 1.00 88.56 92 ARG A CA 1
ATOM 744 C C . ARG A 1 92 ? -10.255 -1.782 7.998 1.00 88.56 92 ARG A C 1
ATOM 746 O O . ARG A 1 92 ? -9.533 -2.762 8.164 1.00 88.56 92 ARG A O 1
ATOM 753 N N . LEU A 1 93 ? -9.912 -0.547 8.354 1.00 86.94 93 LEU A N 1
ATOM 754 C CA . LEU A 1 93 ? -8.675 -0.234 9.065 1.00 86.94 93 LEU A CA 1
ATOM 755 C C . LEU A 1 93 ? -8.883 -0.356 10.583 1.00 86.94 93 LEU A C 1
ATOM 757 O O . LEU A 1 93 ? -9.868 0.183 11.101 1.00 86.94 93 LEU A O 1
ATOM 761 N N . PRO A 1 94 ? -7.970 -1.008 11.324 1.00 78.25 94 PRO A N 1
ATOM 762 C CA . PRO A 1 94 ? -8.012 -0.996 12.779 1.00 78.25 94 PRO A CA 1
ATOM 763 C C . PRO A 1 94 ? -7.778 0.430 13.301 1.00 78.25 94 PRO A C 1
ATOM 765 O O . PRO A 1 94 ? -6.824 1.111 12.921 1.00 78.25 94 PRO A O 1
ATOM 768 N N . LEU A 1 95 ? -8.656 0.902 14.189 1.00 69.56 95 LEU A N 1
ATOM 769 C CA . LEU A 1 95 ? -8.517 2.217 14.816 1.00 69.56 95 LEU A CA 1
ATOM 770 C C . LEU A 1 95 ? -7.358 2.190 15.822 1.00 69.56 95 LEU A C 1
ATOM 772 O O . LEU A 1 95 ? -7.425 1.495 16.833 1.00 69.56 95 LEU A O 1
ATOM 776 N N . ARG A 1 96 ? -6.311 2.986 15.578 1.00 67.69 96 ARG A N 1
ATOM 777 C CA . ARG A 1 96 ? -5.258 3.271 16.567 1.00 67.69 96 ARG A CA 1
ATOM 778 C C . ARG A 1 96 ? -5.486 4.662 17.154 1.00 67.69 96 ARG A C 1
ATOM 780 O O . ARG A 1 96 ? -5.255 5.665 16.481 1.00 67.69 96 ARG A O 1
ATOM 787 N N . ILE A 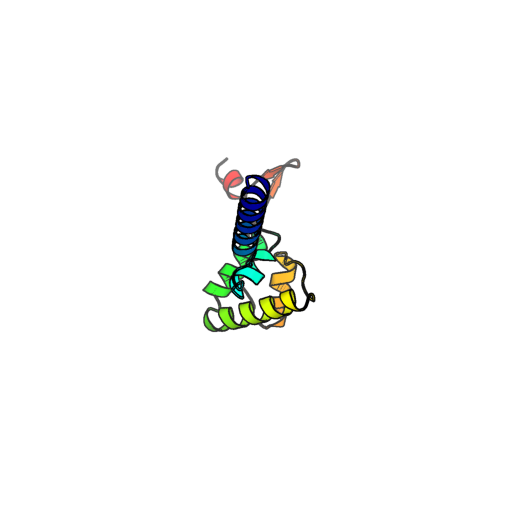1 97 ? -5.966 4.726 18.395 1.00 66.38 97 ILE A N 1
ATOM 788 C CA . ILE A 1 97 ? -6.213 5.993 19.093 1.00 66.38 97 ILE A CA 1
ATOM 789 C C . ILE A 1 97 ? -4.906 6.447 19.755 1.00 66.38 97 ILE A C 1
ATOM 791 O O . ILE A 1 97 ? -4.450 5.823 20.709 1.00 66.38 97 ILE A O 1
ATOM 795 N N . LYS A 1 98 ? -4.312 7.539 19.264 1.00 65.31 98 LYS A N 1
ATOM 796 C CA . LYS A 1 98 ? -3.125 8.169 19.867 1.00 65.31 98 LYS A CA 1
ATOM 797 C C . LYS A 1 98 ? -3.553 9.346 20.749 1.00 65.31 98 LYS A C 1
ATOM 799 O O . LYS A 1 98 ? -4.275 10.219 20.271 1.00 65.31 98 LYS A O 1
ATOM 804 N N . PHE A 1 99 ? -3.097 9.400 22.003 1.00 58.56 99 PHE A N 1
ATOM 805 C CA . PHE A 1 99 ? -3.358 10.522 22.916 1.00 58.56 99 PHE A CA 1
ATOM 806 C C . PHE A 1 99 ? -2.144 11.444 22.998 1.00 58.56 99 PHE A C 1
ATOM 808 O O . PHE A 1 99 ? -1.010 10.987 23.065 1.00 58.56 99 PHE A O 1
ATOM 815 N N . VAL A 1 100 ? -2.360 12.760 23.027 1.00 63.38 100 VAL A N 1
ATOM 816 C CA . VAL A 1 100 ? -1.280 13.736 23.234 1.00 63.38 100 VAL A CA 1
ATOM 817 C C . VAL A 1 100 ? -1.442 14.357 24.617 1.00 63.38 100 VAL A C 1
ATOM 819 O O . VAL A 1 100 ? -2.394 15.095 24.861 1.00 63.38 100 VAL A O 1
ATOM 822 N N . LYS A 1 101 ? -0.506 14.083 25.535 1.00 60.66 101 LYS A N 1
ATOM 823 C CA . LYS A 1 101 ? -0.484 14.659 26.890 1.00 60.66 101 LYS A CA 1
ATOM 824 C C . LYS A 1 101 ? 0.784 15.487 27.066 1.00 60.66 101 LYS A C 1
ATOM 826 O O . LYS A 1 101 ? 1.892 14.971 26.958 1.00 60.66 101 LYS A O 1
ATOM 831 N N . LYS A 1 102 ? 0.629 16.787 27.350 1.00 67.38 102 LYS A N 1
ATOM 832 C CA . LYS A 1 102 ? 1.747 17.737 27.554 1.00 67.38 102 LYS A CA 1
ATOM 833 C C . LYS A 1 102 ? 2.787 17.714 26.414 1.00 67.38 102 LYS A C 1
ATOM 835 O O . LYS A 1 102 ? 3.986 17.762 26.664 1.00 67.38 102 LYS A O 1
ATOM 840 N N . GLY A 1 103 ? 2.325 17.595 25.167 1.00 70.94 103 GLY A N 1
ATOM 841 C CA . GLY A 1 103 ? 3.187 17.580 23.979 1.00 70.94 103 GLY A CA 1
ATOM 842 C C . GLY A 1 103 ? 3.915 16.259 23.699 1.00 70.94 103 GLY A C 1
ATOM 843 O O . GLY A 1 103 ? 4.653 16.190 22.723 1.00 70.94 103 GLY A O 1
ATOM 844 N N . LYS A 1 104 ? 3.706 15.205 24.502 1.00 65.50 104 LYS A N 1
ATOM 845 C CA . LYS A 1 104 ? 4.179 13.846 24.201 1.00 65.50 104 LYS A CA 1
ATOM 846 C C . LYS A 1 104 ? 3.010 12.968 23.762 1.00 65.50 104 LYS A C 1
ATOM 848 O O . LYS A 1 104 ? 1.962 12.958 24.411 1.00 65.50 104 LYS A O 1
ATOM 853 N N . THR A 1 105 ? 3.192 12.259 22.653 1.00 62.44 105 THR A N 1
ATOM 854 C CA . THR A 1 105 ? 2.257 11.238 22.171 1.00 62.44 105 THR A CA 1
ATOM 855 C C . THR A 1 105 ? 2.402 10.007 23.057 1.00 62.44 105 THR A C 1
ATOM 857 O O . THR A 1 105 ? 3.500 9.469 23.164 1.00 62.44 105 THR A O 1
ATOM 860 N N . VAL A 1 106 ? 1.322 9.602 23.714 1.00 63.84 106 VAL A N 1
ATOM 861 C CA . VAL A 1 106 ? 1.250 8.431 24.593 1.00 63.84 106 VAL A CA 1
ATOM 862 C C . VAL A 1 106 ? 0.199 7.492 24.010 1.00 63.84 106 VAL A C 1
ATOM 864 O O . VAL A 1 106 ? -0.872 7.942 23.582 1.00 63.84 106 VAL A O 1
ATOM 867 N N . ASP A 1 107 ? 0.511 6.202 23.942 1.00 63.41 107 ASP A N 1
ATOM 868 C CA . ASP A 1 107 ? -0.441 5.208 23.451 1.00 63.41 107 ASP A CA 1
ATOM 869 C C . ASP A 1 107 ? -1.510 4.923 24.518 1.00 63.41 107 ASP A C 1
ATOM 871 O O . ASP A 1 107 ? -1.234 4.957 25.718 1.00 63.41 107 ASP A O 1
ATOM 875 N N . ILE A 1 108 ? -2.752 4.639 24.104 1.00 64.38 108 ILE A N 1
ATOM 876 C CA . ILE A 1 108 ? -3.880 4.491 25.048 1.00 64.38 108 ILE A CA 1
ATOM 877 C C . ILE A 1 108 ? -3.641 3.367 26.068 1.00 64.38 108 ILE A C 1
ATOM 879 O O . ILE A 1 108 ? -4.083 3.460 27.210 1.00 64.38 108 ILE A O 1
ATOM 883 N N . LYS A 1 109 ? -2.919 2.317 25.652 1.00 62.00 109 LYS A N 1
ATOM 884 C CA . LYS A 1 109 ? -2.558 1.181 26.505 1.00 62.00 109 LYS A CA 1
ATOM 885 C C . LYS A 1 109 ? -1.667 1.612 27.665 1.00 62.00 109 LYS A C 1
ATOM 887 O O . LYS A 1 109 ? -1.934 1.220 28.790 1.00 62.00 109 LYS A O 1
ATOM 892 N N . GLU A 1 110 ? -0.681 2.469 27.403 1.00 61.22 110 GLU A N 1
ATOM 893 C CA . GLU A 1 110 ? 0.207 2.992 28.448 1.00 61.22 110 GLU A CA 1
ATOM 894 C C . GLU A 1 110 ? -0.540 3.894 29.438 1.00 61.22 110 GLU A C 1
ATOM 896 O O . GLU A 1 110 ? -0.166 3.963 30.602 1.00 61.22 110 GLU A O 1
ATOM 901 N N . TYR A 1 111 ? -1.603 4.579 28.997 1.00 61.75 111 TYR A N 1
ATOM 902 C CA . TYR A 1 111 ? -2.404 5.441 29.871 1.00 61.75 111 TYR A CA 1
ATOM 903 C C . TYR A 1 111 ? -3.338 4.666 30.813 1.00 61.75 111 TYR A C 1
ATOM 905 O O . TYR A 1 111 ? -3.632 5.147 31.901 1.00 61.75 111 TYR A O 1
ATOM 913 N N . LEU A 1 112 ? -3.832 3.496 30.400 1.00 65.50 112 LEU A N 1
ATOM 914 C CA . LEU A 1 112 ? -4.763 2.687 31.198 1.00 65.50 112 LEU A CA 1
ATOM 915 C C . LEU A 1 112 ? -4.071 1.837 32.276 1.00 65.50 112 LEU A C 1
ATOM 917 O O . LEU A 1 112 ? -4.734 1.419 33.220 1.00 65.50 112 LEU A O 1
ATOM 921 N N . GLU A 1 113 ? -2.767 1.587 32.146 1.00 63.28 113 GLU A N 1
ATOM 922 C CA . GLU A 1 113 ? -1.967 0.817 33.113 1.00 63.28 113 GLU A CA 1
ATOM 923 C C . G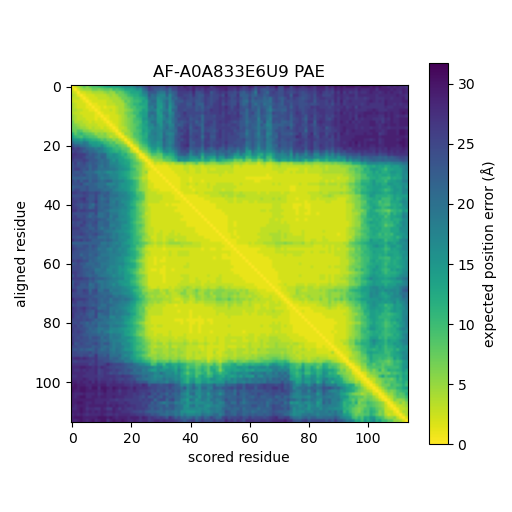LU A 1 113 ? -1.244 1.693 34.163 1.00 63.28 113 GLU A C 1
ATOM 925 O O . GLU A 1 113 ? -0.561 1.152 35.034 1.00 63.28 113 GLU A O 1
ATOM 930 N N . SER A 1 114 ? -1.397 3.027 34.111 1.00 56.22 114 SER A N 1
ATOM 931 C CA . SER A 1 114 ? -0.790 4.002 35.043 1.00 56.22 114 SER A CA 1
ATOM 932 C C . SER A 1 114 ? -1.795 4.622 36.007 1.00 56.22 114 SER A C 1
ATOM 934 O O . SER A 1 114 ? -1.448 4.797 37.195 1.00 56.22 114 SER A O 1
#

Foldseek 3Di:
DVVVVVVVVVVVVVVVVVVVPPPDPQPLQNQQVVQEDDVLLVVQLVLCCVVPVVCSVVLSNVSSVCCVVVVGNHDYNVNSCVVCVVVVNDGDDDDFDWDADPNDIDGVVRVVVD

Solvent-accessible surface area (backbone atoms only — not comparable to full-atom values): 6754 Å² total; per-residue (Å²): 116,72,70,60,53,55,52,50,51,52,50,53,51,54,51,53,59,47,64,75,61,56,74,67,86,68,48,45,59,57,48,43,64,70,27,43,72,39,73,54,24,52,53,50,54,51,50,40,46,73,77,36,56,90,50,33,63,59,50,36,49,52,49,20,52,37,39,76,69,63,80,38,82,65,29,40,38,67,59,48,50,52,53,36,44,75,73,68,48,84,75,87,74,86,87,81,71,75,41,75,58,96,90,42,80,42,53,56,69,67,63,76,79,109

Nearest PDB structures (foldseek):
  2fh0-assembly1_A  TM=6.486E-01  e=4.690E-01  Saccharomyces cerevisiae
  3pfi-assembly1_B  TM=5.834E-01  e=5.940E+00  Campylobacter jejuni subsp. jejuni NCTC 11168 = ATCC 700819
  9c57-assembly1_F  TM=5.285E-01  e=6.330E+00  Homo sapiens
  2kru-assembly1_A  TM=6.071E-01  e=9.263E+00  Chlorobaculum tepidum

Sequence (114 aa):
MRRKLLQYMKKKLLEKSKEEVTPKPKSPKDIVYGALEDDRAREILELVKEQYPEAYDYVIETLARLIEGGAITSLDGYTLYNILLQLGLNIRLPLRIKFVKKGKTVDIKEYLES